Protein AF-A0A5B7JP03-F1 (afdb_monomer_lite)

Foldseek 3Di:
DDPVAWDWDWDADVVVRDIDIDGGGDDDDPPDDDCPVVPPPVVVVVVPD

Secondary structure (DSSP, 8-state):
--TTS--EEEEEETTTTEEEEEE------TT--TTTTTT-HHHHTTT--

Structure (mmCIF, N/CA/C/O backbone):
data_AF-A0A5B7JP03-F1
#
_entry.id   AF-A0A5B7JP03-F1
#
loop_
_atom_site.group_PDB
_atom_site.id
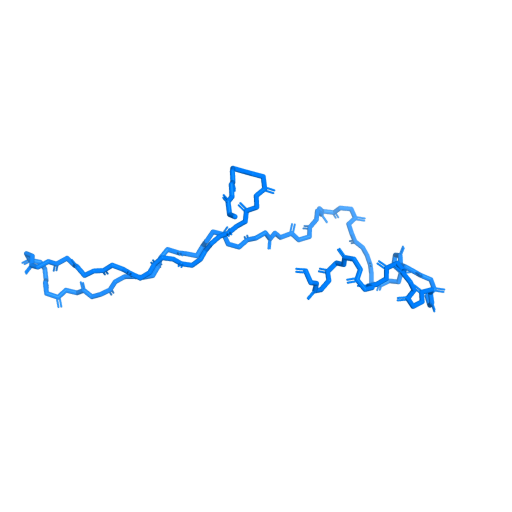_atom_site.type_symbol
_atom_site.label_atom_id
_atom_site.label_alt_id
_atom_site.label_comp_id
_atom_site.label_asym_id
_atom_site.label_entity_id
_atom_site.label_seq_id
_atom_site.pdbx_PDB_ins_code
_atom_site.Cartn_x
_atom_site.Cartn_y
_atom_site.Cartn_z
_atom_site.occupancy
_atom_site.B_iso_or_equiv
_atom_site.auth_seq_id
_atom_site.auth_comp_id
_atom_site.auth_asym_id
_atom_site.auth_atom_id
_atom_site.pdbx_PDB_model_num
ATOM 1 N N . MET A 1 1 ? 0.879 12.674 2.596 1.00 64.56 1 MET A N 1
ATOM 2 C CA . MET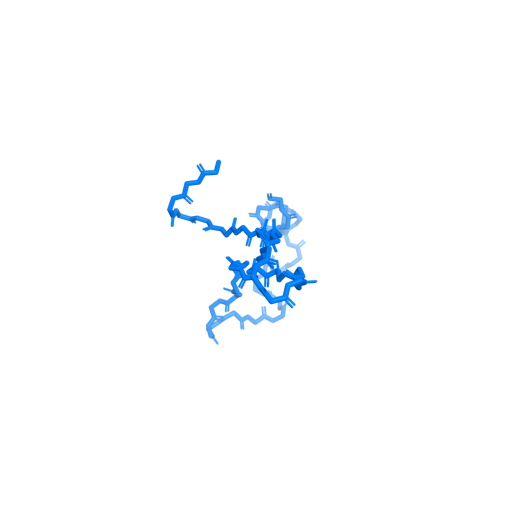 A 1 1 ? -0.212 11.718 2.319 1.00 64.56 1 MET A CA 1
ATOM 3 C C . MET A 1 1 ? -1.331 12.466 1.614 1.00 64.56 1 MET A C 1
ATOM 5 O O . MET A 1 1 ? -1.714 13.524 2.100 1.00 64.56 1 MET A O 1
ATOM 9 N N . GLY A 1 2 ? -1.803 11.983 0.470 1.00 84.25 2 GLY A N 1
ATOM 10 C CA . GLY A 1 2 ? -2.845 12.639 -0.325 1.00 84.25 2 GLY A CA 1
ATOM 11 C C . GLY A 1 2 ? -3.482 11.651 -1.297 1.00 84.25 2 GLY A C 1
ATOM 12 O O . GLY A 1 2 ? -3.071 10.499 -1.347 1.00 84.25 2 GLY A O 1
ATOM 13 N N . LEU A 1 3 ? -4.462 12.103 -2.080 1.00 89.12 3 LEU A N 1
ATOM 14 C CA . LEU A 1 3 ? -5.236 11.234 -2.981 1.00 89.12 3 LEU A CA 1
ATOM 15 C C . LEU A 1 3 ? -4.403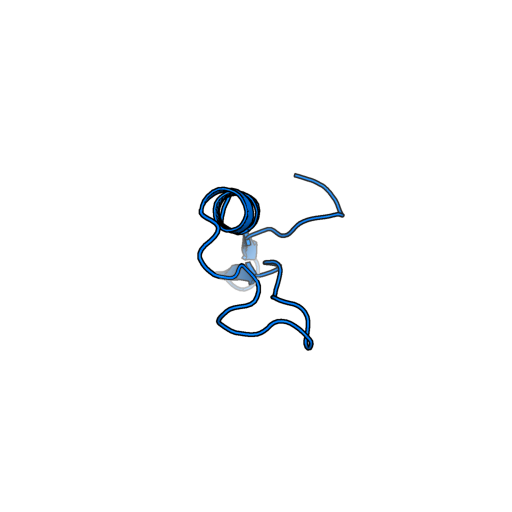 10.551 -4.082 1.00 89.12 3 LEU A C 1
ATOM 17 O O . LEU A 1 3 ? -4.880 9.608 -4.697 1.00 89.12 3 LEU A O 1
ATOM 21 N N . GLY A 1 4 ? -3.195 11.051 -4.357 1.00 91.38 4 GLY A N 1
ATOM 22 C CA . GLY A 1 4 ? -2.307 10.521 -5.394 1.00 91.38 4 GLY A CA 1
ATOM 23 C C . GLY A 1 4 ? -1.410 9.362 -4.954 1.00 91.38 4 GLY A C 1
ATOM 24 O O . GLY A 1 4 ? -0.575 8.952 -5.749 1.00 91.38 4 GLY A O 1
ATOM 25 N N . GLY A 1 5 ? -1.543 8.876 -3.717 1.00 91.19 5 GLY A N 1
ATOM 26 C CA . GLY A 1 5 ? -0.783 7.732 -3.216 1.00 91.19 5 GLY A CA 1
ATOM 27 C C . GLY A 1 5 ? -1.649 6.764 -2.413 1.00 91.19 5 GLY A C 1
ATOM 28 O O . GLY A 1 5 ? -2.877 6.879 -2.403 1.00 91.19 5 GLY A O 1
ATOM 29 N N . GLY A 1 6 ? -1.009 5.823 -1.732 1.00 92.56 6 GLY A N 1
ATOM 30 C CA . GLY A 1 6 ? -1.653 4.762 -0.969 1.00 92.56 6 GLY A CA 1
ATOM 31 C C . GLY A 1 6 ? -1.495 4.897 0.539 1.00 92.56 6 GLY A C 1
ATOM 32 O O . GLY A 1 6 ? -0.758 5.738 1.056 1.00 92.56 6 GLY A O 1
ATOM 33 N N . PHE A 1 7 ? -2.221 4.064 1.282 1.00 93.00 7 PHE A N 1
ATOM 34 C CA . PHE A 1 7 ? -2.116 4.015 2.739 1.00 93.00 7 PHE A CA 1
ATOM 35 C C . PHE A 1 7 ? -2.440 2.630 3.298 1.00 93.00 7 PHE A C 1
ATOM 37 O O . PHE A 1 7 ? -3.123 1.822 2.668 1.00 93.00 7 PHE A O 1
ATOM 44 N N . LEU A 1 8 ? -1.988 2.399 4.532 1.00 95.31 8 LEU A N 1
ATOM 45 C CA . LEU A 1 8 ? -2.473 1.324 5.390 1.00 95.31 8 LEU A CA 1
ATOM 46 C C . LEU A 1 8 ? -3.229 1.940 6.566 1.00 95.31 8 LEU A C 1
ATOM 48 O O . LEU A 1 8 ? -2.652 2.704 7.341 1.00 95.31 8 LEU A O 1
ATOM 52 N N . LEU A 1 9 ? -4.515 1.615 6.704 1.00 94.69 9 LEU A N 1
ATOM 53 C CA . LEU A 1 9 ? -5.335 2.067 7.829 1.00 94.69 9 LEU A CA 1
ATOM 54 C C . LEU A 1 9 ? -5.790 0.873 8.647 1.00 94.69 9 LEU A C 1
ATOM 56 O O . LEU A 1 9 ? -6.644 0.108 8.206 1.00 94.69 9 LEU A O 1
ATOM 60 N N . THR A 1 10 ? -5.292 0.767 9.871 1.00 97.12 10 THR A N 1
ATOM 61 C CA . THR A 1 10 ? -5.853 -0.166 10.844 1.00 97.12 10 THR A CA 1
ATOM 62 C C . THR A 1 10 ? -6.917 0.542 11.667 1.00 97.12 10 THR A C 1
ATOM 64 O O . THR A 1 10 ? -6.635 1.557 12.304 1.00 97.12 10 THR A O 1
ATOM 67 N N . TYR A 1 11 ? -8.133 0.003 11.681 1.00 96.62 11 TYR A N 1
ATOM 68 C CA . TYR A 1 11 ? -9.214 0.493 12.529 1.00 96.62 11 TYR A CA 1
ATOM 69 C C . TYR A 1 11 ? -9.848 -0.643 13.327 1.00 96.62 11 TYR A C 1
ATOM 71 O O . TYR A 1 11 ? -9.829 -1.806 12.927 1.00 96.62 11 TYR A O 1
ATOM 79 N N . TYR A 1 12 ? -10.402 -0.291 14.484 1.00 98.00 12 TYR A N 1
ATOM 80 C CA . TYR A 1 12 ? -11.089 -1.223 15.367 1.00 98.00 12 TYR A CA 1
ATOM 81 C C . TYR A 1 12 ? -12.587 -0.943 15.361 1.00 98.00 12 TYR A C 1
ATOM 83 O O . TYR A 1 12 ? -13.028 0.160 15.689 1.00 98.00 12 TYR A O 1
ATOM 91 N N . GLU A 1 13 ? -13.374 -1.955 15.021 1.00 97.88 13 GLU A N 1
ATOM 92 C CA . GLU A 1 13 ? -14.825 -1.904 15.081 1.00 97.88 13 GLU A CA 1
ATOM 93 C C . GLU A 1 13 ? -15.301 -2.470 16.421 1.00 97.88 13 GLU A C 1
ATOM 95 O O . GLU A 1 13 ? -15.283 -3.677 16.666 1.00 97.88 13 GLU A O 1
ATOM 100 N N . ARG A 1 14 ? -15.752 -1.582 17.313 1.00 97.12 14 ARG A N 1
ATOM 101 C CA . ARG A 1 14 ? -16.137 -1.956 18.682 1.00 97.12 14 ARG A CA 1
ATOM 102 C C . ARG A 1 14 ? -17.344 -2.892 18.747 1.00 97.12 14 ARG A C 1
ATOM 104 O O . ARG A 1 14 ? -17.388 -3.729 19.640 1.00 97.12 14 ARG A O 1
ATOM 111 N N . SER A 1 15 ? -18.313 -2.749 17.844 1.00 97.56 15 SER A N 1
ATOM 112 C CA . SER A 1 15 ? -19.537 -3.563 17.843 1.00 97.56 15 SER A CA 1
ATOM 113 C C . SER A 1 15 ? -19.261 -5.034 17.530 1.00 97.56 15 SER A C 1
ATOM 115 O O . SER A 1 15 ? -19.878 -5.905 18.135 1.00 97.56 15 SER A O 1
ATOM 117 N N . SER A 1 16 ? -18.323 -5.316 16.621 1.00 97.06 16 SER A N 1
ATOM 118 C CA . SER A 1 16 ? -17.911 -6.681 16.273 1.00 97.06 16 SER A CA 1
ATOM 119 C C . SER A 1 16 ? -16.697 -7.171 17.063 1.00 97.06 16 SER A C 1
ATOM 121 O O . SER A 1 16 ? -16.400 -8.365 17.054 1.00 97.06 16 SER A O 1
ATOM 123 N N . GLY A 1 17 ? -15.989 -6.264 17.742 1.00 97.56 1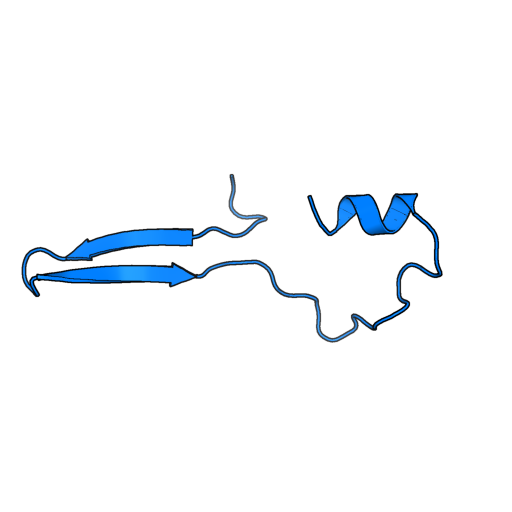7 GLY A N 1
ATOM 124 C CA . GLY A 1 17 ? -14.789 -6.565 18.513 1.00 97.56 17 GLY A CA 1
ATOM 125 C C . GLY A 1 17 ? -13.564 -6.881 17.653 1.00 97.56 17 GLY A C 1
ATOM 126 O O . GLY A 1 17 ? -12.615 -7.482 18.155 1.00 97.56 17 GLY A O 1
ATOM 127 N N . LYS A 1 18 ? -13.573 -6.509 16.369 1.00 98.31 18 LYS A N 1
ATOM 128 C CA . LYS A 1 18 ? -12.534 -6.873 15.397 1.00 98.31 18 LYS A CA 1
ATOM 129 C C . LYS A 1 18 ? -11.686 -5.675 14.994 1.00 98.31 18 LYS A C 1
ATOM 131 O O . LYS A 1 18 ? -12.170 -4.549 14.901 1.00 98.31 18 LYS A O 1
ATOM 136 N N . ALA A 1 19 ? -10.414 -5.945 14.723 1.00 97.44 19 ALA A N 1
ATOM 137 C CA . ALA A 1 19 ? -9.532 -5.016 14.037 1.00 97.44 19 ALA A C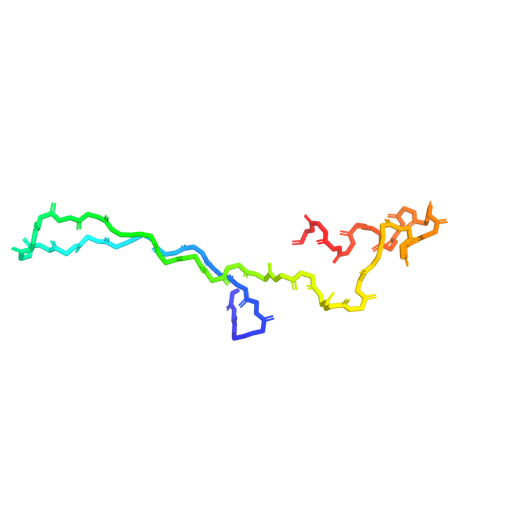A 1
ATOM 138 C C . ALA A 1 19 ? -9.473 -5.375 12.550 1.00 97.44 19 ALA A C 1
ATOM 140 O O . ALA A 1 19 ? -9.400 -6.552 12.194 1.00 97.44 19 ALA A O 1
ATOM 141 N N . TYR A 1 20 ? -9.482 -4.355 11.704 1.00 97.81 20 TYR A N 1
ATOM 142 C CA . TYR A 1 20 ? -9.367 -4.474 10.259 1.00 97.81 20 TYR A CA 1
ATOM 143 C C . TYR A 1 20 ? -8.230 -3.595 9.771 1.00 97.81 20 TYR A C 1
ATOM 145 O O . TYR A 1 20 ? -8.011 -2.512 10.311 1.00 97.81 20 TYR A O 1
ATOM 153 N N . THR A 1 21 ? -7.558 -4.034 8.713 1.00 97.56 21 THR A N 1
ATOM 154 C CA . THR A 1 21 ? -6.592 -3.218 7.982 1.00 97.56 21 THR A CA 1
ATOM 155 C C . THR A 1 21 ? -7.123 -2.992 6.577 1.00 97.56 21 THR A C 1
ATOM 157 O O . THR A 1 21 ? -7.419 -3.944 5.859 1.00 97.56 21 THR A O 1
ATOM 160 N N . LEU A 1 22 ? -7.259 -1.727 6.193 1.00 95.62 22 LEU A N 1
ATOM 161 C CA . LEU A 1 22 ? -7.478 -1.329 4.813 1.00 95.62 22 LEU A CA 1
ATOM 162 C C . LEU A 1 22 ? -6.111 -1.196 4.150 1.00 95.62 22 LEU A C 1
ATOM 164 O O . LEU A 1 22 ? -5.306 -0.367 4.578 1.00 95.62 22 LEU A O 1
ATOM 168 N N . ASP A 1 23 ? -5.864 -2.027 3.141 1.00 95.50 23 ASP A N 1
ATOM 169 C CA . ASP A 1 23 ? -4.671 -1.960 2.303 1.00 95.50 23 ASP A CA 1
ATOM 170 C C . ASP A 1 23 ? -5.016 -1.265 0.989 1.00 95.50 23 ASP A C 1
ATOM 172 O O . ASP A 1 23 ? -5.675 -1.836 0.122 1.00 95.50 23 ASP A O 1
ATOM 176 N N . ALA A 1 24 ? -4.614 -0.002 0.885 1.00 94.75 24 ALA A N 1
ATOM 177 C CA . ALA A 1 24 ? -4.777 0.823 -0.301 1.00 94.75 24 ALA A CA 1
ATOM 178 C C . ALA A 1 24 ? -3.410 1.203 -0.884 1.00 94.75 24 ALA A C 1
ATOM 180 O O . ALA A 1 24 ? -3.251 2.317 -1.376 1.00 94.75 24 ALA A O 1
ATOM 181 N N . ARG A 1 25 ? -2.404 0.325 -0.768 1.00 94.12 25 ARG A N 1
ATOM 182 C CA . ARG A 1 25 ? -1.088 0.540 -1.381 1.00 94.12 25 ARG A CA 1
ATOM 183 C C . ARG A 1 25 ? -1.186 0.621 -2.901 1.00 94.12 25 ARG A C 1
ATOM 185 O O . ARG A 1 25 ? -1.999 -0.054 -3.533 1.00 94.12 25 ARG A O 1
ATOM 192 N N . GLU A 1 26 ? -0.317 1.436 -3.479 1.00 93.31 26 GLU A N 1
ATOM 193 C CA . GLU A 1 26 ? -0.114 1.521 -4.915 1.00 93.31 26 GLU A CA 1
ATOM 194 C C . GLU A 1 26 ? 0.353 0.174 -5.485 1.00 93.31 26 GLU A C 1
ATOM 196 O O . GLU A 1 26 ? 1.016 -0.623 -4.817 1.00 93.31 26 GLU A O 1
ATOM 201 N N . VAL A 1 27 ? 0.017 -0.074 -6.751 1.00 92.19 27 VAL A N 1
ATOM 202 C CA . VAL A 1 27 ? 0.430 -1.271 -7.490 1.00 92.19 27 VAL A CA 1
ATOM 203 C C . VAL A 1 27 ? 1.071 -0.832 -8.796 1.00 92.19 27 VAL A C 1
ATOM 205 O O . VAL A 1 27 ? 0.637 0.143 -9.415 1.00 92.19 27 VAL A O 1
ATOM 208 N N . ALA A 1 28 ? 2.100 -1.562 -9.222 1.00 92.50 28 ALA A N 1
ATOM 209 C CA . ALA A 1 28 ? 2.718 -1.337 -10.518 1.00 92.50 28 ALA A CA 1
ATOM 210 C C . ALA A 1 28 ? 1.666 -1.433 -11.647 1.00 92.50 28 ALA A C 1
ATOM 212 O O . ALA A 1 28 ? 0.789 -2.303 -11.604 1.00 92.50 28 ALA A O 1
ATOM 213 N N . PRO A 1 29 ? 1.718 -0.555 -12.664 1.00 92.88 29 PRO A N 1
ATOM 214 C CA . PRO A 1 29 ? 0.783 -0.612 -13.782 1.00 92.88 29 PRO A CA 1
ATOM 215 C C . PRO A 1 29 ? 0.972 -1.902 -14.590 1.00 92.88 29 PRO A C 1
ATOM 217 O O . PRO A 1 29 ? 2.056 -2.474 -14.617 1.00 92.88 29 PRO A O 1
ATOM 220 N N . ALA A 1 30 ? -0.057 -2.326 -15.327 1.00 95.75 30 ALA A N 1
ATOM 221 C CA . ALA A 1 30 ? -0.025 -3.574 -16.103 1.00 95.75 30 ALA A CA 1
ATOM 222 C C . ALA A 1 30 ? 1.087 -3.638 -17.172 1.00 95.75 30 ALA A C 1
ATOM 224 O O . ALA A 1 30 ? 1.473 -4.722 -17.591 1.00 95.75 30 ALA A O 1
ATOM 225 N N . ALA A 1 31 ? 1.582 -2.483 -17.621 1.00 93.88 31 ALA A N 1
ATOM 226 C CA . ALA A 1 31 ? 2.685 -2.383 -18.572 1.00 93.88 31 ALA A CA 1
ATOM 227 C C . ALA A 1 31 ? 4.073 -2.356 -17.904 1.00 93.88 31 ALA A C 1
ATOM 229 O O . ALA A 1 31 ? 5.071 -2.235 -18.609 1.00 93.88 31 ALA A O 1
ATOM 230 N N . ALA A 1 32 ? 4.155 -2.413 -16.570 1.00 91.69 32 ALA A N 1
ATOM 231 C CA . ALA A 1 32 ? 5.428 -2.526 -15.868 1.00 91.69 32 ALA A CA 1
ATOM 232 C C . ALA A 1 32 ? 6.066 -3.895 -16.134 1.00 91.69 32 ALA A C 1
ATOM 234 O O . ALA A 1 32 ? 5.378 -4.909 -16.244 1.00 91.69 32 ALA A O 1
ATOM 235 N N . TYR A 1 33 ? 7.391 -3.910 -16.226 1.00 90.56 33 TYR A N 1
ATOM 236 C CA . TYR A 1 33 ? 8.187 -5.099 -16.508 1.00 90.56 33 TYR A CA 1
ATOM 237 C C . TYR A 1 33 ? 9.510 -5.039 -15.729 1.00 90.56 33 TYR A C 1
ATOM 239 O O . TYR A 1 33 ? 9.904 -3.977 -15.247 1.00 90.56 33 TYR A O 1
ATOM 247 N N . GLU A 1 34 ? 10.152 -6.191 -15.546 1.00 88.62 34 GLU A N 1
ATOM 248 C CA . GLU A 1 34 ? 11.183 -6.412 -14.520 1.00 88.62 34 GLU A CA 1
ATOM 249 C C . GLU A 1 34 ? 12.415 -5.500 -14.668 1.00 88.62 34 GLU A C 1
ATOM 251 O O . GLU A 1 34 ? 12.952 -5.006 -13.678 1.00 88.62 34 GLU A O 1
ATOM 256 N N . ASP A 1 35 ? 12.820 -5.205 -15.902 1.00 88.38 35 ASP A N 1
ATOM 257 C CA . ASP A 1 35 ? 13.991 -4.400 -16.243 1.00 88.38 35 ASP A CA 1
ATOM 258 C C . ASP A 1 35 ? 13.647 -2.991 -16.754 1.00 88.38 35 ASP A C 1
ATOM 260 O O . ASP A 1 35 ? 14.492 -2.341 -17.367 1.00 88.38 35 ASP A O 1
ATOM 264 N N . MET A 1 36 ? 12.456 -2.460 -16.438 1.00 88.88 36 MET A N 1
ATOM 265 C CA . MET A 1 36 ? 11.977 -1.148 -16.922 1.00 88.88 36 MET A CA 1
ATOM 266 C C . MET A 1 36 ? 12.857 0.064 -16.571 1.00 88.88 36 MET A C 1
ATOM 268 O O . MET A 1 36 ? 12.654 1.150 -17.112 1.00 88.88 36 MET A O 1
ATOM 272 N N . TYR A 1 37 ? 13.836 -0.113 -15.682 1.00 88.69 37 TYR A N 1
ATOM 273 C CA . TYR A 1 37 ? 14.811 0.908 -15.294 1.00 88.69 37 TYR A CA 1
ATOM 274 C C . TYR A 1 37 ? 16.227 0.658 -15.843 1.00 88.69 37 TYR A C 1
ATOM 276 O O . TYR A 1 37 ? 17.134 1.425 -15.537 1.00 88.69 37 TYR A O 1
ATOM 284 N N . HIS A 1 38 ? 16.440 -0.392 -16.646 1.00 86.69 38 HIS A N 1
ATOM 285 C CA . HIS A 1 38 ? 17.682 -0.701 -17.377 1.00 86.69 38 HIS A CA 1
ATOM 286 C C . HIS A 1 38 ? 18.996 -0.594 -16.571 1.00 86.69 38 HIS A C 1
ATOM 288 O O . HIS A 1 38 ? 20.040 -0.247 -17.123 1.00 86.69 38 HIS A O 1
ATOM 294 N N . GLY A 1 39 ? 18.982 -0.876 -15.265 1.00 75.44 39 GLY A N 1
ATOM 295 C CA . GLY A 1 39 ? 20.192 -0.761 -14.440 1.00 75.44 39 GLY A CA 1
ATOM 296 C C . GLY A 1 39 ? 20.550 0.672 -14.007 1.00 75.44 39 GLY A C 1
ATOM 297 O O . GLY A 1 39 ? 21.557 0.852 -13.323 1.00 75.44 39 GLY A O 1
ATOM 298 N N . ASP A 1 40 ? 19.735 1.682 -14.335 1.00 80.25 40 ASP A N 1
ATOM 299 C CA . ASP A 1 40 ? 19.956 3.076 -13.935 1.00 80.25 40 ASP A CA 1
ATOM 300 C C . ASP A 1 40 ? 19.490 3.340 -12.498 1.00 80.25 40 ASP A C 1
ATOM 302 O O . ASP A 1 40 ? 18.314 3.602 -12.233 1.00 80.25 40 ASP A O 1
ATOM 306 N N . GLY A 1 41 ? 20.448 3.295 -11.563 1.00 70.00 41 GLY A N 1
ATOM 307 C CA . GLY A 1 41 ? 20.216 3.419 -10.119 1.00 70.00 41 GLY A CA 1
ATOM 308 C C . GLY A 1 41 ? 19.392 4.646 -9.721 1.00 70.00 41 GLY A C 1
ATOM 309 O O . GLY A 1 41 ? 18.673 4.611 -8.723 1.00 70.00 41 GLY A O 1
ATOM 310 N N . HIS A 1 42 ? 19.440 5.710 -10.525 1.00 74.12 42 HIS A N 1
ATOM 311 C CA . HIS A 1 42 ? 18.708 6.939 -10.259 1.00 74.12 42 HIS A CA 1
ATOM 312 C C . HIS A 1 42 ? 17.207 6.844 -10.589 1.00 74.12 42 HIS A C 1
ATOM 314 O O . HIS A 1 42 ? 16.397 7.604 -10.050 1.00 74.12 42 HIS A O 1
ATOM 320 N N . LEU A 1 43 ? 16.813 5.928 -11.478 1.00 73.44 43 LEU A N 1
ATOM 321 C CA . LEU A 1 43 ? 15.413 5.714 -11.850 1.00 73.44 43 LEU A CA 1
ATOM 322 C C . LEU A 1 43 ? 14.707 4.739 -10.897 1.00 73.44 43 LEU A C 1
ATOM 324 O O . LEU A 1 43 ? 13.533 4.945 -10.596 1.00 73.44 43 LEU A O 1
ATOM 328 N N . MET A 1 44 ? 15.423 3.750 -10.350 1.00 64.12 44 MET A N 1
ATOM 329 C CA . MET A 1 44 ? 14.889 2.836 -9.321 1.00 64.12 44 MET A CA 1
ATOM 330 C C . MET A 1 44 ? 14.628 3.517 -7.973 1.00 64.12 44 MET A C 1
ATOM 332 O O . MET A 1 44 ? 13.674 3.157 -7.286 1.00 64.12 44 MET A O 1
ATOM 336 N N . GLU A 1 45 ? 15.449 4.499 -7.585 1.00 59.47 45 GLU A N 1
ATOM 337 C CA . GLU A 1 45 ? 15.309 5.211 -6.303 1.00 59.47 45 GLU A CA 1
ATOM 338 C C . GLU A 1 45 ? 13.942 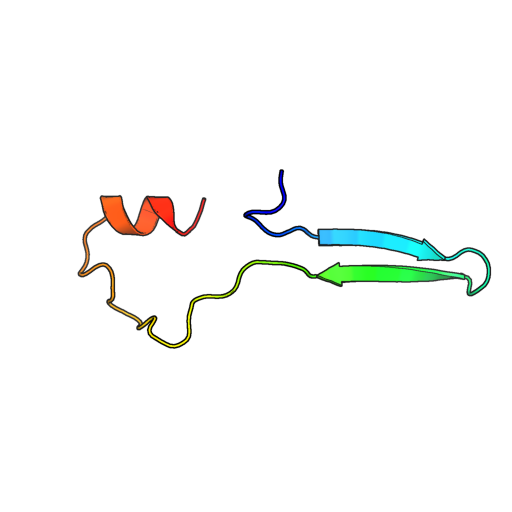5.905 -6.163 1.00 59.47 45 GLU A C 1
ATOM 340 O O . GLU A 1 45 ? 13.398 5.995 -5.068 1.00 59.47 45 GLU A O 1
ATOM 345 N N . LYS A 1 46 ? 13.344 6.331 -7.284 1.00 55.62 46 LYS A N 1
ATOM 346 C CA . LYS A 1 46 ? 12.062 7.058 -7.326 1.00 55.62 46 LYS A CA 1
ATOM 347 C C . LYS A 1 46 ? 10.820 6.179 -7.167 1.00 55.62 46 LYS A C 1
ATOM 349 O O . LYS A 1 46 ? 9.716 6.710 -7.154 1.00 55.62 46 LYS A O 1
ATOM 354 N N . VAL A 1 47 ? 10.983 4.858 -7.132 1.00 55.28 47 VAL A N 1
ATOM 355 C CA . VAL A 1 47 ? 9.864 3.896 -7.178 1.00 55.28 47 VAL A CA 1
ATOM 356 C C . VAL A 1 47 ? 9.745 3.097 -5.881 1.00 55.28 47 VAL A C 1
ATOM 358 O O . VAL A 1 47 ? 8.701 2.507 -5.619 1.00 55.28 47 VAL A O 1
ATOM 361 N N . PHE A 1 48 ? 10.791 3.101 -5.050 1.00 46.31 48 PHE A N 1
ATOM 362 C CA . PHE A 1 48 ? 10.831 2.381 -3.775 1.00 46.31 48 PHE A CA 1
ATOM 363 C C . PHE A 1 48 ? 10.799 3.303 -2.535 1.00 46.31 48 PHE A C 1
ATOM 365 O O . PHE A 1 48 ? 10.885 2.810 -1.410 1.00 46.31 48 PHE A O 1
ATOM 372 N N . LEU A 1 49 ? 10.674 4.623 -2.730 1.00 42.38 49 LEU A N 1
ATOM 373 C CA . LEU A 1 49 ? 10.531 5.655 -1.690 1.00 42.38 49 LEU A CA 1
ATOM 374 C C . LEU A 1 49 ? 9.267 6.482 -1.934 1.00 42.38 49 LEU A C 1
ATOM 376 O O . LEU A 1 49 ? 8.620 6.846 -0.926 1.00 42.38 49 LEU A O 1
#

Radius of gyration: 16.63 Å; chains: 1; bounding box: 40×20×37 Å

pLDDT: mean 86.26, std 14.53, range [42.38, 98.31]

Sequence (49 aa):
MGLGGGFLLTYYERSSGKAYTLDAREVAPAAAYEDMYHGDGHLMEKVFL

Organism: Portunus trituberculatus (NCBI:txid210409)

InterPro domains:
  IPR029055 Nucleophile aminohydrolases, N-terminal [SSF56235] (1-41)